Protein AF-A0A2A2I8V6-F1 (afdb_monomer_lite)

Radius of gyration: 23.48 Å; chains: 1; bounding box: 63×32×50 Å

Structure (mmCIF, N/CA/C/O backbone):
data_AF-A0A2A2I8V6-F1
#
_entry.id   AF-A0A2A2I8V6-F1
#
loop_
_atom_site.group_PDB
_atom_site.id
_atom_site.type_symbol
_atom_site.label_atom_id
_atom_site.label_alt_id
_atom_site.label_comp_id
_atom_site.label_asym_id
_atom_site.label_entity_id
_atom_site.label_seq_id
_atom_site.pdbx_PDB_ins_code
_atom_site.Cartn_x
_atom_site.Cartn_y
_atom_site.Cartn_z
_atom_site.occupancy
_atom_site.B_iso_or_equiv
_atom_site.auth_seq_id
_atom_site.auth_comp_id
_atom_site.auth_asym_id
_atom_site.auth_atom_id
_atom_site.pdbx_PDB_model_num
ATOM 1 N N . GLN A 1 1 ? 22.555 -16.557 20.277 1.00 59.44 1 GLN A N 1
ATOM 2 C CA . GLN A 1 1 ? 23.158 -16.731 18.935 1.00 59.44 1 GLN A CA 1
ATOM 3 C C . GLN A 1 1 ? 23.993 -15.517 18.522 1.00 59.44 1 GLN A C 1
ATOM 5 O O . GLN A 1 1 ? 25.182 -15.695 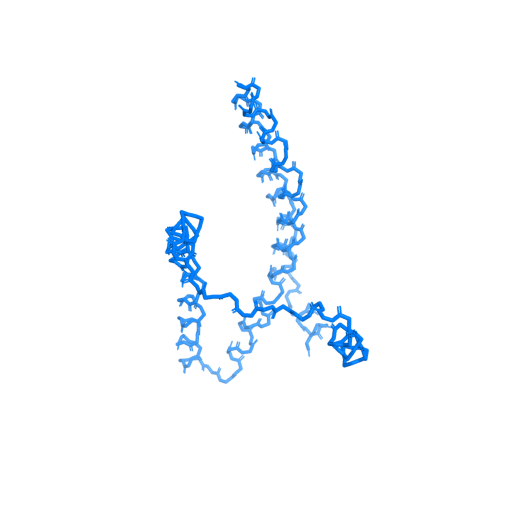18.312 1.00 59.44 1 GLN A O 1
ATOM 10 N N . PHE A 1 2 ? 23.454 -14.290 18.532 1.00 67.50 2 PHE A N 1
ATOM 11 C CA . PHE A 1 2 ? 24.229 -13.064 18.247 1.00 67.50 2 PHE A CA 1
ATOM 12 C C . PHE A 1 2 ? 25.479 -12.863 19.123 1.00 67.50 2 PHE A C 1
ATOM 14 O O . PHE A 1 2 ? 26.523 -12.482 18.611 1.00 67.50 2 PHE A O 1
ATOM 21 N N . ALA A 1 3 ? 25.411 -13.178 20.421 1.00 72.75 3 ALA A N 1
ATOM 22 C CA . ALA A 1 3 ? 26.554 -13.026 21.329 1.00 72.75 3 ALA A CA 1
ATOM 23 C C . ALA A 1 3 ? 27.730 -13.973 21.011 1.00 72.75 3 ALA A C 1
ATOM 25 O O . ALA A 1 3 ? 28.885 -13.589 21.161 1.00 72.75 3 ALA A O 1
ATOM 26 N N . LEU A 1 4 ? 27.446 -15.192 20.536 1.00 78.06 4 LEU A N 1
ATOM 27 C CA . LEU A 1 4 ? 28.482 -16.149 20.129 1.00 78.06 4 LEU A CA 1
ATOM 28 C C . LEU A 1 4 ? 29.152 -15.705 18.826 1.00 78.06 4 LEU A C 1
ATOM 30 O O . LEU A 1 4 ? 30.369 -15.773 18.714 1.00 78.06 4 LEU A O 1
ATOM 34 N N . LEU A 1 5 ? 28.361 -15.178 17.888 1.00 75.12 5 LEU A N 1
ATOM 35 C CA . LEU A 1 5 ? 28.845 -14.671 16.606 1.00 75.12 5 LEU A CA 1
ATOM 36 C C . LEU A 1 5 ? 29.680 -13.393 16.786 1.00 75.12 5 LEU A C 1
ATOM 38 O O . LEU A 1 5 ? 30.738 -13.262 16.185 1.00 75.12 5 LEU A O 1
ATOM 42 N N . ALA A 1 6 ? 29.266 -12.498 17.689 1.00 74.69 6 ALA A N 1
ATOM 43 C CA . ALA A 1 6 ? 30.037 -11.314 18.068 1.00 74.69 6 ALA A CA 1
ATOM 44 C C . ALA A 1 6 ? 31.350 -11.672 18.789 1.00 74.69 6 ALA A C 1
ATOM 46 O O . ALA A 1 6 ? 32.383 -11.058 18.527 1.00 74.69 6 ALA A O 1
ATOM 47 N N . GLY A 1 7 ? 31.326 -12.682 19.667 1.00 79.38 7 GLY A N 1
ATOM 48 C CA . GLY A 1 7 ? 32.522 -13.184 20.346 1.00 79.38 7 GLY A CA 1
ATOM 49 C C . GLY A 1 7 ? 33.526 -13.843 19.395 1.00 79.38 7 GLY A C 1
ATOM 50 O O . GLY A 1 7 ? 34.732 -13.678 19.571 1.00 79.38 7 GLY A O 1
ATOM 51 N N . ASP A 1 8 ? 33.045 -14.543 18.368 1.00 79.44 8 ASP A N 1
ATOM 52 C CA . ASP A 1 8 ? 33.891 -15.159 17.342 1.00 79.44 8 ASP A CA 1
ATOM 53 C C . ASP A 1 8 ? 34.508 -14.113 16.395 1.00 79.44 8 ASP A C 1
AT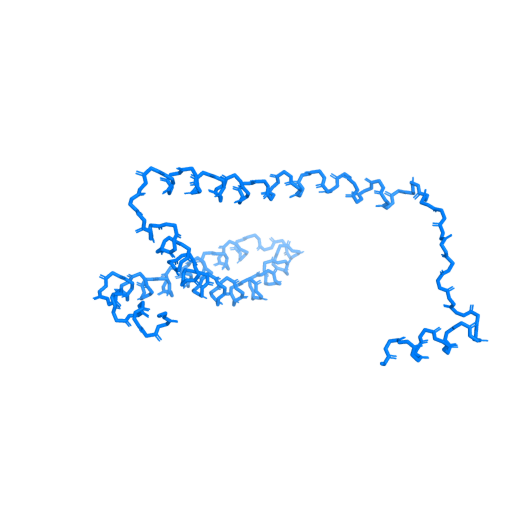OM 55 O O . ASP A 1 8 ? 35.716 -14.137 16.141 1.00 79.44 8 ASP A O 1
ATOM 59 N N . LEU A 1 9 ? 33.722 -13.108 15.987 1.00 74.38 9 LEU A N 1
ATOM 60 C CA . LEU A 1 9 ? 34.190 -11.965 15.189 1.00 74.38 9 LEU A CA 1
ATOM 61 C C . LEU A 1 9 ? 35.242 -11.124 15.930 1.00 74.38 9 LEU A C 1
ATOM 63 O O . LEU A 1 9 ? 36.190 -10.630 15.316 1.00 74.38 9 LEU A O 1
ATOM 67 N N . ALA A 1 10 ? 35.090 -10.977 17.251 1.00 74.81 10 ALA A N 1
ATOM 68 C CA . ALA A 1 10 ? 36.050 -10.294 18.116 1.00 74.81 10 ALA A CA 1
ATOM 69 C C . ALA A 1 10 ? 37.393 -11.020 18.187 1.00 74.81 10 ALA A C 1
ATOM 71 O O . ALA A 1 10 ? 38.440 -10.376 18.130 1.00 74.81 10 ALA A O 1
ATOM 72 N N . ARG A 1 11 ? 37.373 -12.355 18.261 1.00 75.81 11 ARG A N 1
ATOM 73 C CA . ARG A 1 11 ? 38.595 -13.171 18.278 1.00 75.81 11 ARG A CA 1
ATOM 74 C C . ARG A 1 11 ? 39.317 -13.190 16.932 1.00 75.81 11 ARG A C 1
ATOM 76 O O . ARG A 1 11 ? 40.540 -13.264 16.922 1.00 75.81 11 ARG A O 1
ATOM 83 N N . HIS A 1 12 ? 38.587 -13.062 15.825 1.00 77.06 12 HIS A N 1
ATOM 84 C CA . HIS A 1 12 ? 39.146 -13.056 14.467 1.00 77.06 12 HIS A CA 1
ATOM 85 C C . HIS A 1 12 ? 39.408 -11.646 13.906 1.00 77.06 12 HIS A C 1
ATOM 87 O O . HIS A 1 12 ? 39.695 -11.496 12.721 1.00 77.06 12 HIS A O 1
ATOM 93 N N . GLY A 1 13 ? 39.319 -10.598 14.737 1.00 68.38 13 GLY A N 1
ATOM 94 C CA . GLY A 1 13 ? 39.646 -9.222 14.338 1.00 68.38 13 GLY A CA 1
ATOM 95 C C . GLY A 1 13 ? 38.686 -8.597 13.316 1.00 68.38 13 GLY A C 1
ATOM 96 O O . GLY A 1 13 ? 38.988 -7.541 12.768 1.00 68.38 13 GLY A O 1
ATOM 97 N N . GLY A 1 14 ? 37.529 -9.219 13.075 1.00 67.25 14 GLY A N 1
ATOM 98 C CA . GLY A 1 14 ? 36.508 -8.775 12.122 1.00 67.25 14 GLY A CA 1
ATOM 99 C C . GLY A 1 14 ? 35.473 -7.818 12.715 1.00 67.25 14 GLY A C 1
ATOM 100 O O . GLY A 1 14 ? 34.445 -7.573 12.088 1.00 67.25 14 GLY A O 1
ATOM 101 N N . LEU A 1 15 ? 35.699 -7.300 13.930 1.00 68.81 15 LEU A N 1
ATOM 102 C CA . LEU A 1 15 ? 34.796 -6.317 14.524 1.00 68.81 15 LEU A CA 1
ATOM 103 C C . LEU A 1 15 ? 34.710 -5.084 13.615 1.00 68.81 15 LEU A C 1
ATOM 105 O O . LEU A 1 15 ? 35.754 -4.557 13.215 1.00 68.81 15 LEU A O 1
ATOM 109 N N . PRO A 1 16 ? 33.495 -4.600 13.305 1.00 65.81 16 PRO A N 1
ATOM 110 C CA . PRO A 1 16 ? 33.332 -3.391 12.521 1.00 65.81 16 PRO A CA 1
ATOM 111 C C . PRO A 1 16 ? 34.019 -2.243 13.260 1.00 65.81 16 PRO A C 1
ATOM 113 O O . PRO A 1 16 ? 33.599 -1.822 14.338 1.00 65.81 16 PRO A O 1
ATOM 116 N N . ARG A 1 17 ? 35.126 -1.758 12.694 1.00 64.62 17 ARG A N 1
ATOM 117 C CA . ARG A 1 17 ? 35.760 -0.527 13.156 1.00 64.62 17 ARG A CA 1
ATOM 118 C C . ARG A 1 17 ? 34.753 0.595 12.956 1.00 64.62 17 ARG A C 1
ATOM 120 O O . ARG A 1 17 ? 34.272 0.790 11.843 1.00 64.62 17 ARG A O 1
ATOM 127 N N . PHE A 1 18 ? 34.461 1.335 14.023 1.00 60.12 18 PHE A N 1
ATOM 128 C CA . PHE A 1 18 ? 33.721 2.586 13.924 1.00 60.12 18 PHE A CA 1
ATOM 129 C C . PHE A 1 18 ? 34.515 3.539 13.028 1.00 60.12 18 PHE A C 1
ATOM 131 O O . PHE A 1 18 ? 35.504 4.139 13.450 1.00 60.12 18 PHE A O 1
ATOM 138 N N . ALA A 1 19 ? 34.127 3.607 11.757 1.00 63.84 19 ALA A N 1
ATOM 139 C CA . ALA A 1 19 ? 34.656 4.583 10.829 1.00 63.84 19 ALA A CA 1
ATOM 140 C C . ALA A 1 19 ? 34.062 5.952 11.199 1.00 63.84 19 ALA A C 1
ATOM 142 O O . ALA A 1 19 ? 32.859 6.036 11.467 1.00 63.84 19 ALA A O 1
ATOM 143 N N . PRO A 1 20 ? 34.866 7.026 11.243 1.00 67.94 20 PRO A N 1
ATOM 144 C CA . PRO A 1 20 ? 34.319 8.364 11.411 1.00 67.94 20 PRO A CA 1
ATOM 145 C C . PRO A 1 20 ? 33.360 8.661 10.252 1.00 67.94 20 PRO A C 1
ATOM 147 O O . PRO A 1 20 ? 33.647 8.308 9.108 1.00 67.94 20 PRO A O 1
ATOM 150 N N . LEU A 1 21 ? 32.228 9.305 10.550 1.00 63.47 21 LEU A N 1
ATOM 151 C CA . LEU A 1 21 ? 31.266 9.765 9.546 1.00 63.47 21 LEU A CA 1
ATOM 152 C C . LEU A 1 21 ? 31.962 10.762 8.612 1.00 63.47 21 LEU A C 1
ATOM 154 O O . LEU A 1 21 ? 32.113 11.939 8.943 1.00 63.47 21 LEU A O 1
ATOM 158 N N . ARG A 1 22 ? 32.417 10.289 7.452 1.00 73.44 22 ARG A N 1
ATOM 159 C CA . ARG A 1 22 ? 32.915 11.148 6.380 1.00 73.44 22 ARG A CA 1
ATOM 160 C C . ARG A 1 22 ? 31.715 11.572 5.546 1.00 73.44 22 ARG A C 1
ATOM 162 O O . ARG A 1 22 ? 30.934 10.737 5.100 1.00 73.44 22 ARG A O 1
ATOM 169 N N . LEU A 1 23 ? 31.538 12.881 5.382 1.00 73.75 23 LEU A N 1
ATOM 170 C CA . LEU A 1 23 ? 30.521 13.459 4.501 1.00 73.75 23 LEU A CA 1
ATOM 171 C C . LEU A 1 23 ? 30.990 13.342 3.046 1.00 73.75 23 LEU A C 1
ATOM 173 O O . LEU A 1 23 ? 31.237 14.350 2.385 1.00 73.75 23 LEU A O 1
ATOM 177 N N . ASP A 1 24 ? 31.154 12.105 2.591 1.00 82.25 24 ASP A N 1
ATOM 178 C CA . ASP A 1 24 ? 31.483 11.789 1.207 1.00 82.25 24 ASP A CA 1
ATOM 179 C C . ASP A 1 24 ? 30.251 12.046 0.309 1.00 82.25 24 ASP A C 1
ATOM 181 O O . ASP A 1 24 ? 29.133 12.252 0.800 1.00 82.25 24 ASP A O 1
ATOM 185 N N . GLU A 1 25 ? 30.452 12.071 -1.012 1.00 84.06 25 GLU A N 1
ATOM 186 C CA . GLU A 1 25 ? 29.416 12.401 -2.011 1.00 84.06 25 GLU A CA 1
ATOM 187 C C . GLU A 1 25 ? 28.132 11.573 -1.805 1.00 84.06 25 GLU A C 1
ATOM 189 O O . GLU A 1 25 ? 27.029 12.122 -1.804 1.00 84.06 25 GLU A O 1
ATOM 194 N N . ASP A 1 26 ? 28.277 10.279 -1.502 1.00 82.81 26 ASP A N 1
ATOM 195 C CA . ASP A 1 26 ? 27.167 9.350 -1.260 1.00 82.81 26 ASP A CA 1
ATOM 196 C C . ASP A 1 26 ? 26.354 9.707 -0.009 1.00 82.81 26 ASP A C 1
ATOM 198 O O . ASP A 1 26 ? 25.122 9.671 -0.020 1.00 82.81 26 ASP A O 1
ATOM 202 N N . VAL A 1 27 ? 27.025 10.114 1.074 1.00 85.06 27 VAL A N 1
ATOM 203 C CA . VAL A 1 27 ? 26.359 10.531 2.319 1.00 85.06 27 VAL A CA 1
ATOM 204 C C . VAL A 1 27 ? 25.598 11.835 2.085 1.00 85.06 27 VAL A C 1
ATOM 206 O O . VAL A 1 27 ? 24.464 11.995 2.543 1.00 85.06 27 VAL A O 1
ATOM 209 N N . ARG A 1 28 ? 26.177 12.764 1.317 1.00 85.06 28 ARG A N 1
ATOM 210 C CA . ARG A 1 28 ? 25.508 14.015 0.943 1.00 85.06 28 ARG A CA 1
ATOM 211 C C . ARG A 1 28 ? 24.309 13.766 0.022 1.00 85.06 28 ARG A C 1
ATOM 213 O O . ARG A 1 28 ? 23.269 14.402 0.212 1.00 85.06 28 ARG A O 1
ATOM 220 N N . ALA A 1 29 ? 24.421 12.838 -0.927 1.00 85.69 29 ALA A N 1
ATOM 221 C CA . ALA A 1 29 ? 23.318 12.413 -1.786 1.00 85.69 29 ALA A CA 1
ATOM 222 C C . ALA A 1 29 ? 22.190 11.760 -0.972 1.00 85.69 29 ALA A C 1
ATOM 224 O O . ALA A 1 29 ? 21.022 12.107 -1.164 1.00 85.69 29 ALA A O 1
ATOM 225 N N . PHE A 1 30 ? 22.534 10.908 -0.000 1.00 88.12 30 PHE A N 1
ATOM 226 C CA . PHE A 1 30 ? 21.578 10.326 0.941 1.00 88.12 30 PHE A CA 1
ATOM 227 C C . PHE A 1 30 ? 20.815 11.407 1.710 1.00 88.12 30 PHE A C 1
ATOM 229 O O . PHE A 1 30 ? 19.588 11.414 1.675 1.00 88.12 30 PHE A O 1
ATOM 236 N N . PHE A 1 31 ? 21.499 12.366 2.345 1.00 88.56 31 PHE A N 1
ATOM 237 C CA . PHE A 1 31 ? 20.818 13.434 3.090 1.00 88.56 31 PHE A CA 1
ATOM 238 C C . PHE A 1 31 ? 19.964 14.337 2.187 1.00 88.56 31 PHE A C 1
ATOM 240 O O . PHE A 1 31 ? 18.886 14.775 2.598 1.00 88.56 31 PHE A O 1
ATOM 247 N N . ARG A 1 32 ? 20.395 14.575 0.941 1.00 89.94 32 ARG A N 1
ATOM 248 C CA . ARG A 1 32 ? 19.606 15.315 -0.055 1.00 89.94 32 ARG A CA 1
ATOM 249 C C . ARG A 1 32 ? 18.334 14.564 -0.460 1.00 89.94 32 ARG A C 1
ATOM 251 O O . ARG A 1 32 ? 17.324 15.217 -0.695 1.00 89.94 32 ARG A O 1
ATOM 258 N N . ALA A 1 33 ? 18.363 13.233 -0.519 1.00 87.44 33 ALA A N 1
ATOM 259 C CA . ALA A 1 33 ? 17.178 12.407 -0.760 1.00 87.44 33 ALA A CA 1
ATOM 260 C C . ALA A 1 33 ? 16.315 12.224 0.504 1.00 87.44 33 ALA A C 1
ATOM 262 O O . ALA A 1 33 ? 15.090 12.147 0.417 1.00 87.44 33 ALA A O 1
ATOM 263 N N . LEU A 1 34 ? 16.935 12.212 1.687 1.00 89.19 34 LEU A N 1
ATOM 264 C CA . LEU A 1 34 ? 16.257 12.027 2.967 1.00 89.19 34 LEU A CA 1
ATOM 265 C C . LEU A 1 34 ? 15.306 13.182 3.281 1.00 89.19 34 LEU A C 1
ATOM 267 O O . LEU A 1 34 ? 14.210 12.936 3.772 1.00 89.19 34 LEU A O 1
ATOM 271 N N . GLY A 1 35 ? 15.691 14.425 2.979 1.00 87.69 35 GLY A N 1
ATOM 272 C CA . GLY A 1 35 ? 14.830 15.600 3.152 1.00 87.69 35 GLY A CA 1
ATOM 273 C C . GLY A 1 35 ? 13.446 15.445 2.497 1.00 87.69 35 GLY A C 1
ATOM 274 O O . GLY A 1 35 ? 12.446 15.420 3.219 1.00 87.69 35 GLY A O 1
ATOM 275 N N . PRO A 1 36 ? 13.355 15.290 1.160 1.00 87.44 36 PRO A N 1
ATOM 276 C CA . PRO A 1 36 ? 12.082 15.100 0.470 1.00 87.44 36 PRO A CA 1
ATOM 277 C C . PRO A 1 36 ? 11.380 13.794 0.861 1.00 87.44 36 PRO A C 1
ATOM 279 O O . PRO A 1 36 ? 10.156 13.790 0.970 1.00 87.44 36 PRO A O 1
ATOM 282 N N . ALA A 1 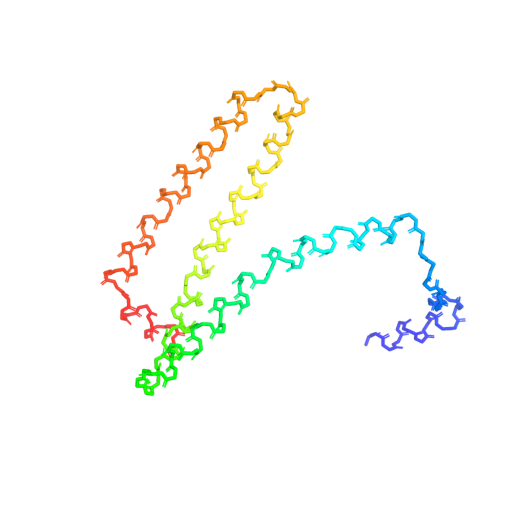37 ? 12.115 12.712 1.139 1.00 85.56 37 ALA A N 1
ATOM 283 C CA . ALA A 1 37 ? 11.511 11.464 1.613 1.00 85.56 37 ALA A CA 1
ATOM 284 C C . ALA A 1 37 ? 10.824 11.629 2.983 1.00 85.56 37 ALA A C 1
ATOM 286 O O . ALA A 1 37 ? 9.701 11.167 3.182 1.00 85.56 37 ALA A O 1
ATOM 287 N N . THR A 1 38 ? 11.468 12.337 3.914 1.00 87.31 38 THR A N 1
ATOM 288 C CA . THR A 1 38 ? 10.930 12.603 5.257 1.00 87.31 38 THR A CA 1
ATOM 289 C C . THR A 1 38 ? 9.714 13.518 5.178 1.00 87.31 38 THR A C 1
ATOM 291 O O . THR A 1 38 ? 8.695 13.226 5.800 1.00 87.31 38 THR A O 1
ATOM 294 N N . LEU A 1 39 ? 9.778 14.577 4.361 1.00 87.19 39 LEU A N 1
ATOM 295 C CA . LEU A 1 39 ? 8.629 15.450 4.109 1.00 87.19 39 LEU A CA 1
ATOM 296 C C . LEU A 1 39 ? 7.455 14.673 3.497 1.00 87.19 39 LEU A C 1
ATOM 298 O O . LEU A 1 39 ? 6.313 14.866 3.904 1.00 87.19 39 LEU A O 1
ATOM 302 N N . GLY A 1 40 ? 7.734 13.752 2.570 1.00 84.06 40 GLY A N 1
ATOM 303 C CA . GLY A 1 40 ? 6.722 12.870 1.990 1.00 84.06 40 GLY A CA 1
ATOM 304 C C . GLY A 1 40 ? 6.040 11.984 3.037 1.00 84.06 40 GLY A C 1
ATOM 305 O O . GLY A 1 40 ? 4.825 11.800 2.993 1.00 84.06 40 GLY A O 1
ATOM 306 N N . SER A 1 41 ? 6.792 11.495 4.027 1.00 81.94 41 SER A N 1
ATOM 307 C CA . SER A 1 41 ? 6.242 10.691 5.125 1.00 81.94 41 SER A CA 1
ATOM 308 C C . SER A 1 41 ? 5.542 11.511 6.218 1.00 81.94 41 SER A C 1
ATOM 310 O O . SER A 1 41 ? 4.866 10.917 7.058 1.00 81.94 41 SER A O 1
ATOM 312 N N . MET A 1 42 ? 5.666 12.842 6.251 1.00 87.00 42 MET A N 1
ATOM 313 C CA . MET A 1 42 ? 4.982 13.652 7.271 1.00 87.00 42 MET A CA 1
ATOM 314 C C . MET A 1 42 ? 3.458 13.599 7.127 1.00 87.00 42 MET A C 1
ATOM 316 O O . MET A 1 42 ? 2.760 13.689 8.132 1.00 87.00 42 MET A O 1
ATOM 320 N N . GLY A 1 43 ? 2.928 13.407 5.914 1.00 84.88 43 GLY A N 1
ATOM 321 C CA . GLY A 1 43 ? 1.480 13.379 5.681 1.00 84.88 43 GLY A CA 1
ATOM 322 C C . GLY A 1 43 ? 0.752 12.312 6.506 1.00 84.88 43 GLY A C 1
ATOM 323 O O . GLY A 1 43 ? -0.288 12.593 7.095 1.00 84.88 43 GLY A O 1
ATOM 324 N N . THR A 1 44 ? 1.330 11.114 6.628 1.00 81.56 44 THR A N 1
ATOM 325 C CA . THR A 1 44 ? 0.746 10.031 7.436 1.00 81.56 44 THR A CA 1
ATOM 326 C C . THR A 1 44 ? 0.804 10.335 8.932 1.00 81.56 44 THR A C 1
ATOM 328 O O . THR A 1 44 ? -0.140 10.037 9.658 1.00 81.56 44 THR A O 1
ATOM 331 N N . GLN A 1 45 ? 1.873 10.983 9.401 1.00 83.88 45 GLN A N 1
ATOM 332 C CA . GLN A 1 45 ? 2.003 11.401 10.802 1.00 83.88 45 GLN A CA 1
ATOM 333 C C . GLN A 1 45 ? 0.998 12.500 11.155 1.00 83.88 45 GLN A C 1
ATOM 335 O O . GLN A 1 45 ? 0.388 12.457 12.222 1.00 83.88 45 GLN A O 1
ATOM 340 N N . VAL A 1 46 ? 0.785 13.454 10.245 1.00 86.62 46 VAL A N 1
ATOM 341 C CA . VAL A 1 46 ? -0.225 14.507 10.409 1.00 86.62 46 VAL A CA 1
ATOM 342 C C . VAL A 1 46 ? -1.633 13.912 10.438 1.00 86.62 46 VAL A C 1
ATOM 344 O O . VAL A 1 46 ? -2.428 14.321 11.281 1.00 86.62 46 VAL A O 1
ATOM 347 N N . ALA A 1 47 ? -1.933 12.930 9.581 1.00 82.94 47 ALA A N 1
ATOM 348 C CA . ALA A 1 47 ? -3.228 12.248 9.578 1.00 82.94 47 ALA A CA 1
ATOM 349 C C . ALA A 1 47 ? -3.519 11.574 10.930 1.00 82.94 47 ALA A C 1
ATOM 351 O O . ALA A 1 47 ? -4.534 11.873 11.548 1.00 82.94 47 ALA A O 1
ATOM 352 N N . LEU A 1 48 ? -2.577 10.785 11.458 1.00 81.25 48 LEU A N 1
ATOM 353 C CA . LEU A 1 48 ? -2.732 10.132 12.767 1.00 81.25 48 LEU A CA 1
ATOM 354 C C . LEU A 1 48 ? -2.907 11.132 13.916 1.00 81.25 48 LEU A C 1
ATOM 356 O O . LEU A 1 48 ? -3.666 10.896 14.862 1.00 81.25 48 LEU A O 1
ATOM 360 N N . PHE A 1 49 ? -2.196 12.257 13.851 1.00 86.12 49 PHE A N 1
ATOM 361 C CA . PHE A 1 49 ? -2.342 13.326 14.829 1.00 86.12 49 PHE A CA 1
ATOM 362 C C . PHE A 1 49 ? -3.739 13.960 14.763 1.00 86.12 49 PHE A C 1
ATOM 364 O O . PHE A 1 49 ? -4.379 14.147 15.800 1.00 86.12 49 PHE A O 1
ATOM 371 N N . ALA A 1 50 ? -4.240 14.230 13.556 1.00 84.62 50 ALA A N 1
ATOM 372 C CA . ALA A 1 50 ? -5.589 14.742 13.343 1.00 84.62 50 ALA A CA 1
ATOM 373 C C . ALA A 1 50 ? -6.660 13.745 13.816 1.00 84.62 50 ALA A C 1
ATOM 375 O O . ALA A 1 50 ? -7.570 14.143 14.543 1.00 84.62 50 ALA A O 1
ATOM 376 N N . ASP A 1 51 ? -6.512 12.459 13.494 1.00 82.31 51 ASP A N 1
ATOM 377 C CA . ASP A 1 51 ? -7.412 11.388 13.937 1.00 82.31 51 ASP A CA 1
ATOM 378 C C . ASP A 1 51 ? -7.485 11.314 15.463 1.00 82.31 51 ASP A C 1
ATOM 380 O O . ASP A 1 51 ? -8.566 11.202 16.041 1.00 82.31 51 ASP A O 1
ATOM 384 N N . THR A 1 52 ? -6.337 11.454 16.133 1.00 80.94 52 THR A N 1
ATOM 385 C CA . THR A 1 52 ? -6.266 11.484 17.598 1.00 80.94 52 THR A CA 1
ATOM 386 C C . THR A 1 52 ? -7.019 12.687 18.159 1.00 80.94 52 THR A C 1
ATOM 388 O O . THR A 1 52 ? -7.805 12.526 19.091 1.00 80.94 52 THR A O 1
ATOM 391 N N . ILE A 1 53 ? -6.831 13.880 17.582 1.00 84.12 53 ILE A N 1
ATOM 392 C CA . ILE A 1 53 ? -7.548 15.093 18.001 1.00 84.12 53 ILE A CA 1
ATOM 393 C C . ILE A 1 53 ? -9.056 14.899 17.841 1.00 84.12 53 ILE A C 1
ATOM 395 O O . ILE A 1 53 ? -9.798 15.101 18.802 1.00 84.12 53 ILE A O 1
ATOM 399 N N . ILE A 1 54 ? -9.507 14.462 16.662 1.00 80.69 54 ILE A N 1
ATOM 400 C CA . ILE A 1 54 ? -10.927 14.216 16.376 1.00 80.69 54 ILE A CA 1
ATOM 401 C C . ILE A 1 54 ? -11.496 13.206 17.376 1.00 80.69 54 ILE A C 1
ATOM 403 O O . ILE A 1 54 ? -12.556 13.441 17.953 1.00 80.69 54 ILE A O 1
ATOM 407 N N . ALA A 1 55 ? -10.767 12.125 17.655 1.00 79.81 55 ALA A N 1
ATOM 408 C CA . ALA A 1 55 ? -11.206 11.093 18.581 1.00 79.81 55 ALA A CA 1
ATOM 409 C C . ALA A 1 55 ? -11.353 11.583 20.030 1.00 79.81 55 ALA A C 1
ATOM 411 O O . ALA A 1 55 ? -12.199 11.051 20.745 1.00 79.81 55 ALA A O 1
ATOM 412 N N . THR A 1 56 ? -10.599 12.603 20.468 1.00 79.50 56 THR A N 1
ATOM 413 C CA . THR A 1 56 ? -10.787 13.183 21.814 1.00 79.50 56 THR A CA 1
ATOM 414 C C . THR A 1 56 ? -12.124 13.913 21.977 1.00 79.50 56 THR A C 1
ATOM 416 O O . THR A 1 56 ? -12.605 14.051 23.099 1.00 79.50 56 THR A O 1
ATOM 419 N N . PHE A 1 57 ? -12.749 14.342 20.875 1.00 81.06 57 PHE A N 1
ATOM 420 C CA . PHE A 1 57 ? -14.083 14.950 20.875 1.00 81.06 57 PHE A CA 1
ATOM 421 C C . PHE A 1 57 ? -15.224 13.924 20.797 1.00 81.06 57 PHE A C 1
ATOM 423 O O . PHE A 1 57 ? -16.388 14.302 20.939 1.00 81.06 57 PHE A O 1
ATOM 430 N N . LEU A 1 58 ? -14.922 12.645 20.552 1.00 80.00 58 LEU A N 1
ATOM 431 C CA . LEU A 1 58 ? -15.919 11.584 20.422 1.00 80.00 58 LEU A CA 1
ATOM 432 C C . LEU A 1 58 ? -16.076 10.770 21.724 1.00 80.00 58 LEU A C 1
ATOM 434 O O . LEU A 1 58 ? -15.194 10.778 22.584 1.00 80.00 58 LEU A O 1
ATOM 438 N N . PRO A 1 59 ? -17.195 10.033 21.883 1.00 80.12 59 PRO A N 1
ATOM 439 C CA . PRO A 1 59 ? -17.413 9.150 23.026 1.00 80.12 59 PRO A CA 1
ATOM 440 C C . PRO A 1 59 ? -16.311 8.093 23.187 1.00 80.12 59 PRO A C 1
ATOM 442 O O . PRO A 1 59 ? -15.664 7.679 22.220 1.00 80.12 59 PRO A O 1
ATOM 445 N N . ALA A 1 60 ? -16.144 7.604 24.419 1.00 75.50 60 ALA A N 1
ATOM 446 C CA . ALA A 1 60 ? -15.195 6.539 24.732 1.00 75.50 60 ALA A CA 1
ATOM 447 C C . ALA A 1 60 ? -15.372 5.334 23.786 1.00 75.50 60 ALA A C 1
ATOM 449 O O . ALA A 1 60 ? -16.483 4.851 23.580 1.00 75.50 60 ALA A O 1
ATOM 450 N N . GLY A 1 61 ? -14.263 4.861 23.207 1.00 77.25 61 GLY A N 1
ATOM 451 C CA . GLY A 1 61 ? -14.238 3.763 22.232 1.00 77.25 61 GLY A CA 1
ATOM 452 C C . GLY A 1 61 ? -14.123 4.197 20.766 1.00 77.25 61 GLY A C 1
ATOM 453 O O . GLY A 1 61 ? -13.754 3.372 19.933 1.00 77.25 61 GLY A O 1
ATOM 454 N N . ALA A 1 62 ? -14.337 5.476 20.436 1.00 79.75 62 ALA A N 1
ATOM 455 C CA . ALA A 1 62 ? -14.225 5.964 19.058 1.00 79.75 62 ALA A CA 1
ATOM 456 C C . ALA A 1 62 ? -12.809 5.834 18.472 1.00 79.75 62 ALA A C 1
ATOM 458 O O . ALA A 1 62 ? -12.660 5.425 17.323 1.00 79.75 62 ALA A O 1
ATOM 459 N N . LEU A 1 63 ? -11.769 6.108 19.272 1.00 78.00 63 LEU A N 1
ATOM 460 C CA . LEU A 1 63 ? -10.378 5.924 18.841 1.00 78.00 63 LEU A CA 1
ATOM 461 C C . LEU A 1 63 ? -10.086 4.457 18.500 1.00 78.00 63 LEU A C 1
ATOM 463 O O . LEU A 1 63 ? -9.474 4.168 17.478 1.00 78.00 63 LEU A O 1
ATOM 467 N N . SER A 1 64 ? -10.552 3.526 19.338 1.00 82.06 64 SER A N 1
ATOM 468 C CA . SER A 1 64 ? -10.385 2.088 19.114 1.00 82.06 64 SER A CA 1
ATOM 469 C C . SER A 1 64 ? -11.152 1.623 17.878 1.00 82.06 64 SER A C 1
ATOM 471 O O . SER A 1 64 ? -10.597 0.886 17.071 1.00 82.06 64 SER A O 1
ATOM 473 N N . ALA A 1 65 ? -12.387 2.096 17.680 1.00 82.94 65 ALA A N 1
ATOM 474 C CA . ALA A 1 65 ? -13.178 1.786 16.491 1.00 82.94 65 ALA A CA 1
ATOM 475 C C . ALA A 1 65 ? -12.502 2.286 15.202 1.00 82.94 65 ALA A C 1
ATOM 477 O O . ALA A 1 65 ? -12.392 1.527 14.240 1.00 82.94 65 ALA A O 1
ATOM 478 N N . LEU A 1 66 ? -11.994 3.523 15.202 1.00 82.44 66 LEU A N 1
ATOM 479 C CA . LEU A 1 66 ? -11.263 4.089 14.067 1.00 82.44 66 LEU A CA 1
ATOM 480 C C . LEU A 1 66 ? -9.964 3.319 13.796 1.00 82.44 66 LEU A C 1
ATOM 482 O O . LEU A 1 66 ? -9.672 2.979 12.653 1.00 82.44 66 LEU A O 1
ATOM 486 N N . TYR A 1 67 ? -9.226 2.972 14.850 1.00 83.81 67 TYR A N 1
ATOM 487 C CA . TYR A 1 67 ? -8.010 2.170 14.747 1.00 83.81 67 TYR A CA 1
ATOM 488 C C . TYR A 1 67 ? -8.276 0.772 14.166 1.00 83.81 67 TYR A C 1
ATOM 490 O O . TYR A 1 67 ? -7.542 0.316 13.290 1.00 83.81 67 TYR A O 1
ATOM 498 N N . TYR A 1 68 ? -9.327 0.083 14.614 1.00 87.12 68 TYR A N 1
ATOM 499 C CA . TYR A 1 68 ? -9.701 -1.230 14.081 1.00 87.12 68 TYR A CA 1
ATOM 500 C C . TYR A 1 68 ? -10.168 -1.154 12.623 1.00 87.12 68 TYR A C 1
ATOM 502 O O . TYR A 1 68 ? -9.792 -2.009 11.819 1.00 87.12 68 TYR A O 1
ATOM 510 N N . ALA A 1 69 ? -10.914 -0.107 12.261 1.00 87.19 69 ALA A N 1
ATOM 511 C CA . ALA A 1 69 ? -11.301 0.149 10.877 1.00 87.19 69 ALA A CA 1
ATOM 512 C C . ALA A 1 69 ? -10.077 0.404 9.977 1.00 87.19 69 ALA A C 1
ATOM 514 O O . ALA A 1 69 ? -9.990 -0.163 8.888 1.00 87.19 69 ALA A O 1
ATOM 515 N N . ASP A 1 70 ? -9.098 1.188 10.442 1.00 86.62 70 ASP A N 1
ATOM 516 C CA . ASP A 1 70 ? -7.849 1.421 9.708 1.00 86.62 70 ASP A CA 1
ATOM 517 C C . ASP A 1 70 ? -7.073 0.115 9.475 1.00 86.62 70 ASP A C 1
ATOM 519 O O . ASP A 1 70 ? -6.655 -0.180 8.354 1.00 86.62 70 ASP A O 1
ATOM 523 N N . ARG A 1 71 ? -6.962 -0.741 10.498 1.00 87.62 71 ARG A N 1
ATOM 524 C CA . ARG A 1 71 ? -6.324 -2.062 10.362 1.00 87.62 71 ARG A CA 1
ATOM 525 C C . ARG A 1 71 ? -7.016 -2.944 9.333 1.00 87.62 71 ARG A C 1
ATOM 527 O O . ARG A 1 71 ? -6.337 -3.625 8.565 1.00 87.62 71 ARG A O 1
ATOM 534 N N . LEU A 1 72 ? -8.343 -2.916 9.298 1.00 89.50 72 LEU A N 1
ATOM 535 C CA . LEU A 1 72 ? -9.113 -3.670 8.319 1.00 89.50 72 LEU A CA 1
ATOM 536 C C . LEU A 1 72 ? -8.890 -3.132 6.896 1.00 89.50 72 LEU A C 1
ATOM 538 O O . LEU A 1 72 ? -8.719 -3.923 5.970 1.00 89.50 72 LEU A O 1
ATOM 542 N N . ASN A 1 73 ? -8.796 -1.808 6.730 1.00 90.12 73 ASN A N 1
ATOM 543 C CA . ASN A 1 73 ? -8.482 -1.159 5.451 1.00 90.12 73 ASN A CA 1
ATOM 544 C C . AS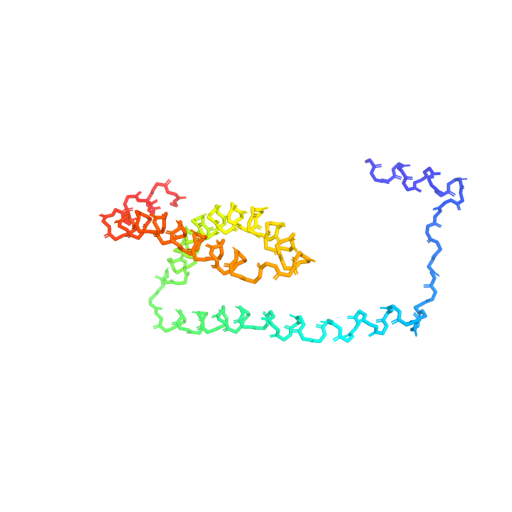N A 1 73 ? -7.058 -1.456 4.954 1.00 90.12 73 ASN A C 1
ATOM 546 O O . ASN A 1 73 ? -6.830 -1.523 3.744 1.00 90.12 73 ASN A O 1
ATOM 550 N N . GLN A 1 74 ? -6.099 -1.691 5.852 1.00 90.31 74 GLN A N 1
ATOM 551 C CA . GLN A 1 74 ? -4.736 -2.067 5.463 1.00 90.31 74 GLN A CA 1
ATOM 552 C C . GLN A 1 74 ? -4.672 -3.425 4.744 1.00 90.31 74 GLN A C 1
ATOM 554 O O . GLN A 1 74 ? -3.755 -3.636 3.951 1.00 90.31 74 GLN A O 1
ATOM 559 N N . LEU A 1 75 ? -5.635 -4.330 4.959 1.00 90.12 75 LEU A N 1
ATOM 560 C CA . LEU A 1 75 ? -5.667 -5.643 4.301 1.00 90.12 75 LEU A CA 1
ATOM 561 C C . LEU A 1 75 ? -5.805 -5.542 2.767 1.00 90.12 75 LEU A C 1
ATOM 563 O O . LEU A 1 75 ? -4.905 -6.018 2.068 1.00 90.12 75 LEU A O 1
ATOM 567 N N . PRO A 1 76 ? -6.865 -4.923 2.202 1.00 90.06 76 PRO A N 1
ATOM 568 C CA . PRO A 1 76 ? -6.990 -4.774 0.756 1.00 90.06 76 PRO A CA 1
ATOM 569 C C . PRO A 1 76 ? -5.887 -3.891 0.170 1.00 90.06 76 PRO A C 1
ATOM 571 O O . PRO A 1 76 ? -5.347 -4.233 -0.881 1.00 90.06 76 PRO A O 1
ATOM 574 N N . ILE A 1 77 ? -5.498 -2.808 0.859 1.00 90.50 77 ILE A N 1
ATOM 575 C CA . ILE A 1 77 ? -4.402 -1.929 0.415 1.00 90.50 77 ILE A CA 1
ATOM 576 C C . ILE A 1 77 ? -3.099 -2.723 0.294 1.00 90.50 77 ILE A C 1
ATOM 578 O O . ILE A 1 77 ? -2.410 -2.625 -0.720 1.00 90.50 77 ILE A O 1
ATOM 582 N N . GLY A 1 78 ? -2.778 -3.534 1.302 1.00 90.56 78 GLY A N 1
ATOM 583 C CA . GLY A 1 78 ? -1.582 -4.364 1.315 1.00 90.56 78 GLY A CA 1
ATOM 584 C C . GLY A 1 78 ? -1.595 -5.388 0.187 1.00 90.56 78 GLY A C 1
ATOM 585 O O . GLY A 1 78 ? -0.664 -5.434 -0.609 1.00 90.56 78 GLY A O 1
ATOM 586 N N . VAL A 1 79 ? -2.661 -6.181 0.067 1.00 91.38 79 VAL A N 1
ATOM 587 C CA . VAL A 1 79 ? -2.722 -7.260 -0.931 1.00 91.38 79 VAL A CA 1
ATOM 588 C C . VAL A 1 79 ? -2.735 -6.710 -2.359 1.00 91.38 79 VAL A C 1
ATOM 590 O O . VAL A 1 79 ? -1.911 -7.118 -3.178 1.00 91.38 79 VAL A O 1
ATOM 593 N N . ILE A 1 80 ? -3.635 -5.769 -2.662 1.00 93.19 80 ILE A N 1
ATOM 594 C CA . ILE A 1 80 ? -3.776 -5.206 -4.012 1.00 93.19 80 ILE A CA 1
ATOM 595 C C . ILE A 1 80 ? -2.543 -4.369 -4.357 1.00 93.19 80 ILE A C 1
ATOM 597 O O . ILE A 1 80 ? -1.973 -4.527 -5.436 1.00 93.19 80 ILE A O 1
ATOM 601 N N . GLY A 1 81 ? -2.093 -3.515 -3.434 1.00 91.19 81 GLY A N 1
ATOM 602 C CA . GLY A 1 81 ? -0.943 -2.640 -3.642 1.00 91.19 81 GLY A CA 1
ATOM 603 C C . GLY A 1 81 ? 0.350 -3.413 -3.884 1.00 91.19 81 GLY A C 1
ATOM 604 O O . GLY A 1 81 ? 1.082 -3.092 -4.821 1.00 91.19 81 GLY A O 1
ATOM 605 N N . ILE A 1 82 ? 0.616 -4.469 -3.107 1.00 92.56 82 ILE A N 1
ATOM 606 C CA . ILE A 1 82 ? 1.802 -5.317 -3.305 1.00 92.56 82 ILE A CA 1
ATOM 607 C C . ILE A 1 82 ? 1.695 -6.085 -4.627 1.00 92.56 82 ILE A C 1
ATOM 609 O O . ILE A 1 82 ? 2.653 -6.100 -5.403 1.00 92.56 82 ILE A O 1
ATOM 613 N N . ALA A 1 83 ? 0.542 -6.689 -4.928 1.00 91.31 83 ALA A N 1
ATOM 614 C CA . ALA A 1 83 ? 0.356 -7.448 -6.166 1.00 91.31 83 ALA A CA 1
ATOM 615 C C . ALA A 1 83 ? 0.540 -6.567 -7.413 1.00 91.31 83 ALA A C 1
ATOM 617 O O . ALA A 1 83 ? 1.281 -6.924 -8.327 1.00 91.31 83 ALA A O 1
ATOM 618 N N . ILE A 1 84 ? -0.080 -5.386 -7.433 1.00 93.38 84 ILE A N 1
ATOM 619 C CA . ILE A 1 84 ? 0.048 -4.450 -8.551 1.00 93.38 84 ILE A CA 1
ATOM 620 C C . ILE A 1 84 ? 1.458 -3.867 -8.609 1.00 93.38 84 ILE A C 1
ATOM 622 O O . ILE A 1 84 ? 2.055 -3.854 -9.680 1.00 93.38 84 ILE A O 1
ATOM 626 N N . GLY A 1 85 ? 2.025 -3.426 -7.485 1.00 92.00 85 GLY A N 1
ATOM 627 C CA . GLY A 1 85 ? 3.355 -2.816 -7.449 1.00 92.00 85 GLY A CA 1
ATOM 628 C C . GLY A 1 85 ? 4.465 -3.762 -7.911 1.00 92.00 85 GLY A C 1
ATOM 629 O O . GLY A 1 85 ? 5.338 -3.355 -8.675 1.00 92.00 85 GLY A O 1
ATOM 630 N N . THR A 1 86 ? 4.409 -5.035 -7.514 1.00 93.31 86 THR A N 1
ATOM 631 C CA . THR A 1 86 ? 5.416 -6.040 -7.904 1.00 93.31 86 THR A CA 1
ATOM 632 C C . THR A 1 86 ? 5.408 -6.355 -9.399 1.00 93.31 86 THR A C 1
ATOM 634 O O . THR A 1 86 ? 6.462 -6.658 -9.954 1.00 93.31 86 THR A O 1
ATOM 637 N N . VAL A 1 87 ? 4.256 -6.248 -10.067 1.00 91.25 87 VAL A N 1
ATOM 638 C CA . VAL A 1 87 ? 4.122 -6.522 -11.508 1.00 91.25 87 VAL A CA 1
ATOM 639 C C . VAL A 1 87 ? 4.290 -5.254 -12.349 1.00 91.25 87 VAL A C 1
ATOM 641 O O . VAL A 1 87 ? 4.996 -5.263 -13.358 1.00 91.25 87 VAL A O 1
ATOM 644 N N . LEU A 1 88 ? 3.674 -4.148 -11.928 1.00 93.75 88 LEU A N 1
ATOM 645 C CA . LEU A 1 88 ? 3.624 -2.905 -12.694 1.00 93.75 88 LEU A CA 1
ATOM 646 C C . LEU A 1 88 ? 4.984 -2.210 -12.751 1.00 93.75 88 LEU A C 1
ATOM 648 O O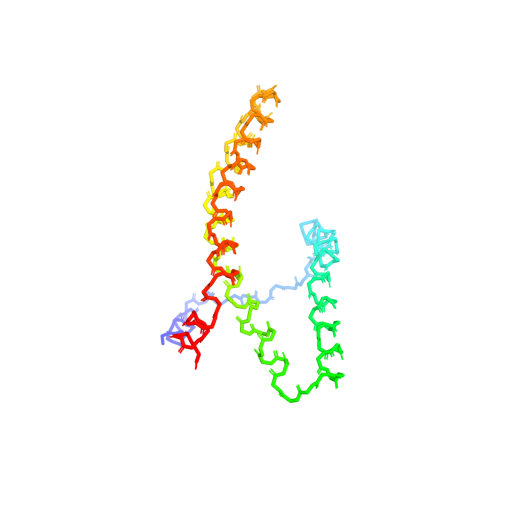 . LEU A 1 88 ? 5.355 -1.703 -13.808 1.00 93.75 88 LEU A O 1
ATOM 652 N N . LEU A 1 89 ? 5.730 -2.175 -11.641 1.00 92.75 89 LEU A N 1
ATOM 653 C CA . LEU A 1 89 ? 6.977 -1.409 -11.568 1.00 92.75 89 LEU A CA 1
ATOM 654 C C . LEU A 1 89 ? 8.051 -1.961 -12.527 1.00 92.75 89 LEU A C 1
ATOM 656 O O . LEU A 1 89 ? 8.597 -1.174 -13.308 1.00 92.75 89 LEU A O 1
ATOM 660 N N . PRO A 1 90 ? 8.317 -3.286 -12.568 1.00 93.25 90 PRO A N 1
ATOM 661 C CA . PRO A 1 90 ? 9.245 -3.860 -13.542 1.00 93.25 90 PRO A CA 1
ATOM 662 C C . PRO A 1 90 ? 8.738 -3.742 -14.984 1.00 93.25 90 PRO A C 1
ATOM 664 O O . PRO A 1 90 ? 9.525 -3.452 -15.887 1.00 93.25 90 PRO A O 1
ATOM 667 N N . GLU A 1 91 ? 7.432 -3.935 -15.220 1.00 93.62 91 GLU A N 1
ATOM 668 C CA . GLU A 1 91 ? 6.853 -3.814 -16.562 1.00 93.62 91 GLU A CA 1
ATOM 669 C C . GLU A 1 91 ? 6.999 -2.389 -17.109 1.00 93.62 91 GLU A C 1
ATOM 671 O O . GLU A 1 91 ? 7.482 -2.205 -18.230 1.00 93.62 91 GLU A O 1
ATOM 676 N N . MET A 1 92 ? 6.623 -1.383 -16.316 1.00 94.19 92 MET A N 1
ATOM 677 C CA . MET A 1 92 ? 6.750 0.021 -16.693 1.00 94.19 92 MET A CA 1
ATOM 678 C C . MET A 1 92 ? 8.207 0.419 -16.899 1.00 94.19 92 MET A C 1
ATOM 680 O O . MET A 1 92 ? 8.506 1.071 -17.896 1.00 94.19 92 MET A O 1
ATOM 684 N N . SER A 1 93 ? 9.114 0.008 -16.004 1.00 94.12 93 SER A N 1
ATOM 685 C CA . SER A 1 93 ? 10.543 0.298 -16.151 1.00 94.12 93 SER A CA 1
ATOM 686 C C . SER A 1 93 ? 11.075 -0.236 -17.482 1.00 94.12 93 SER A C 1
ATOM 688 O O . SER A 1 93 ? 11.688 0.518 -18.234 1.00 94.12 93 SER A O 1
ATOM 690 N N . ARG A 1 94 ? 10.747 -1.485 -17.839 1.00 94.38 94 ARG A N 1
ATOM 691 C CA . ARG A 1 94 ? 11.171 -2.090 -19.109 1.00 94.38 94 ARG A CA 1
ATOM 692 C C . ARG A 1 94 ? 10.624 -1.348 -20.331 1.00 94.38 94 ARG A C 1
ATOM 694 O O . ARG A 1 94 ? 11.355 -1.164 -21.300 1.00 94.38 94 ARG A O 1
ATOM 701 N N . ARG A 1 95 ? 9.349 -0.942 -20.306 1.00 93.38 95 ARG A N 1
ATOM 702 C CA . ARG A 1 95 ? 8.708 -0.235 -21.430 1.00 93.38 95 ARG A CA 1
ATOM 703 C C . ARG A 1 95 ? 9.234 1.186 -21.601 1.00 93.38 95 ARG A C 1
ATOM 705 O O . ARG A 1 95 ? 9.508 1.588 -22.724 1.00 93.38 95 ARG A O 1
ATOM 712 N N . LEU A 1 96 ? 9.439 1.909 -20.500 1.00 94.69 96 LEU A N 1
ATOM 713 C CA . LEU A 1 96 ? 10.011 3.256 -20.529 1.00 94.69 96 LEU A CA 1
ATOM 714 C C . LEU A 1 96 ? 11.459 3.249 -21.032 1.00 94.69 96 LEU A C 1
ATOM 716 O O . LEU A 1 96 ? 11.825 4.111 -21.818 1.00 94.69 96 LEU A O 1
ATOM 720 N N . THR A 1 97 ? 12.272 2.259 -20.648 1.00 95.56 97 THR A N 1
ATOM 721 C CA . THR A 1 97 ? 13.636 2.113 -21.191 1.00 95.56 97 THR A CA 1
ATOM 722 C C . THR A 1 97 ? 13.644 1.760 -22.683 1.00 95.56 97 THR A C 1
ATOM 724 O O . THR A 1 97 ? 14.610 2.066 -23.374 1.00 95.56 97 THR A O 1
ATOM 727 N N . ALA A 1 98 ? 12.575 1.143 -23.192 1.00 95.31 98 ALA A N 1
ATOM 728 C CA . ALA A 1 98 ? 12.400 0.836 -24.610 1.00 95.31 98 ALA A CA 1
ATOM 729 C C . ALA A 1 98 ? 11.737 1.975 -25.416 1.00 95.31 98 ALA A C 1
ATOM 731 O O . ALA A 1 98 ? 11.368 1.747 -26.565 1.00 95.31 98 ALA A O 1
ATOM 732 N N . ASP A 1 99 ? 11.555 3.162 -24.820 1.00 95.25 99 ASP A N 1
ATOM 733 C CA . ASP A 1 99 ? 10.859 4.322 -25.410 1.00 95.25 99 ASP A CA 1
ATOM 734 C C . ASP A 1 99 ? 9.373 4.054 -25.771 1.00 95.25 99 ASP A C 1
ATOM 736 O O . ASP A 1 99 ? 8.711 4.836 -26.453 1.00 95.25 99 ASP A O 1
ATOM 740 N N . ASP A 1 100 ? 8.795 2.955 -25.261 1.00 95.50 100 ASP A N 1
ATOM 741 C CA . ASP A 1 100 ? 7.387 2.568 -25.438 1.00 95.50 100 ASP A CA 1
ATOM 742 C C . ASP A 1 100 ? 6.493 3.256 -24.392 1.00 95.50 100 ASP A C 1
ATOM 744 O O . ASP A 1 100 ? 5.933 2.639 -23.475 1.00 95.50 100 ASP A O 1
ATOM 748 N N . HIS A 1 101 ? 6.349 4.576 -24.520 1.00 93.69 101 HIS A N 1
ATOM 749 C CA . HIS A 1 101 ? 5.495 5.367 -23.630 1.00 93.69 101 HIS A CA 1
ATOM 750 C C . HIS A 1 101 ? 4.017 4.959 -23.705 1.00 93.69 101 HIS A C 1
ATOM 752 O O . HIS A 1 101 ? 3.328 4.926 -22.681 1.00 93.69 101 HIS A O 1
ATOM 758 N N . ALA A 1 102 ? 3.525 4.617 -24.899 1.00 95.44 102 ALA A N 1
ATOM 759 C CA . ALA A 1 102 ? 2.137 4.206 -25.098 1.00 95.44 102 ALA A CA 1
ATOM 760 C C . ALA A 1 102 ? 1.832 2.899 -24.353 1.00 95.44 102 ALA A C 1
ATOM 762 O O . ALA A 1 102 ? 0.820 2.795 -23.653 1.00 95.44 102 ALA A O 1
ATOM 763 N N . GLY A 1 103 ? 2.733 1.920 -24.435 1.00 93.62 103 GLY A N 1
ATOM 764 C CA . GLY A 1 103 ? 2.613 0.675 -23.697 1.00 93.62 103 GLY A CA 1
ATOM 765 C C . GLY A 1 103 ? 2.755 0.848 -22.187 1.00 93.62 103 GLY A C 1
ATOM 766 O O . GLY A 1 103 ? 2.045 0.174 -21.440 1.00 93.62 103 GLY A O 1
ATOM 767 N N . ALA A 1 104 ? 3.619 1.754 -21.718 1.00 93.75 104 ALA A N 1
ATOM 768 C CA . ALA A 1 104 ? 3.728 2.072 -20.292 1.00 93.75 104 ALA A CA 1
ATOM 769 C C . ALA A 1 104 ? 2.414 2.659 -19.739 1.00 93.75 104 ALA A C 1
ATOM 771 O O . ALA A 1 104 ? 1.927 2.220 -18.695 1.00 93.75 104 ALA A O 1
ATOM 772 N N . MET A 1 105 ? 1.783 3.579 -20.477 1.00 94.88 105 MET A N 1
ATOM 773 C CA . MET A 1 105 ? 0.468 4.133 -20.126 1.00 94.88 105 MET A CA 1
ATOM 774 C C . MET A 1 105 ? -0.643 3.078 -20.159 1.00 94.88 105 MET A C 1
ATOM 776 O O . MET A 1 105 ? -1.518 3.072 -19.292 1.00 94.88 105 MET A O 1
ATOM 780 N N . ALA A 1 106 ? -0.604 2.156 -21.123 1.00 95.44 106 ALA A N 1
ATOM 781 C CA . ALA A 1 106 ? -1.555 1.049 -21.187 1.00 95.44 106 ALA A CA 1
ATOM 782 C C . ALA A 1 106 ? -1.415 0.096 -19.985 1.00 95.44 106 ALA A C 1
ATOM 784 O O . ALA A 1 106 ? -2.425 -0.308 -19.405 1.00 95.44 106 ALA A O 1
ATOM 785 N N . ALA A 1 107 ? -0.181 -0.224 -19.577 1.00 93.06 107 ALA A N 1
ATOM 786 C CA . ALA A 1 107 ? 0.088 -1.031 -18.387 1.00 93.06 107 ALA A CA 1
ATOM 787 C C . ALA A 1 107 ? -0.437 -0.345 -17.114 1.00 93.06 107 ALA A C 1
ATOM 789 O O . ALA A 1 107 ? -1.125 -0.976 -16.310 1.00 93.06 107 ALA A O 1
ATOM 790 N N . GLN A 1 108 ? -0.210 0.965 -16.975 1.00 94.50 108 GLN A N 1
ATOM 791 C CA . GLN A 1 108 ? -0.736 1.750 -15.858 1.00 94.50 108 GLN A CA 1
ATOM 792 C C . GLN A 1 108 ? -2.271 1.777 -15.828 1.00 94.50 108 GLN A C 1
ATOM 794 O O . GLN A 1 108 ? -2.864 1.578 -14.768 1.00 94.50 108 GLN A O 1
ATOM 799 N N . ARG A 1 109 ? -2.931 1.979 -16.977 1.00 95.31 109 ARG A N 1
ATOM 800 C CA . ARG A 1 109 ? -4.400 1.915 -17.075 1.00 95.31 109 ARG A CA 1
ATOM 801 C C . ARG A 1 109 ? -4.932 0.561 -16.630 1.00 95.31 109 ARG A C 1
ATOM 803 O O . ARG A 1 109 ? -5.836 0.506 -15.809 1.00 95.31 109 ARG A O 1
ATOM 810 N N . ARG A 1 110 ? -4.323 -0.524 -17.105 1.00 93.88 110 ARG A N 1
ATOM 811 C CA . ARG A 1 110 ? -4.720 -1.880 -16.720 1.00 93.88 110 ARG A CA 1
ATOM 812 C C . ARG A 1 110 ? -4.542 -2.126 -15.219 1.00 93.88 110 ARG A C 1
ATOM 814 O O . ARG A 1 110 ? -5.403 -2.742 -14.600 1.00 93.88 110 ARG A O 1
ATOM 821 N N . ALA A 1 111 ? -3.458 -1.634 -14.625 1.00 93.50 111 ALA A N 1
ATOM 822 C CA . ALA A 1 111 ? -3.254 -1.711 -13.181 1.00 93.50 111 ALA A CA 1
ATOM 823 C C . ALA A 1 111 ? -4.314 -0.927 -12.395 1.00 93.50 111 ALA A C 1
ATOM 825 O O . ALA A 1 111 ? -4.806 -1.415 -11.376 1.00 93.50 111 ALA A O 1
ATOM 826 N N . PHE A 1 112 ? -4.697 0.256 -12.878 1.00 93.75 112 PHE A N 1
ATOM 827 C CA . PHE A 1 112 ? -5.792 1.030 -12.302 1.00 93.75 112 PHE A CA 1
ATOM 828 C C . PHE A 1 112 ? -7.125 0.275 -12.398 1.00 93.75 112 PHE A C 1
ATOM 830 O O . PHE A 1 112 ? -7.809 0.128 -11.387 1.00 93.75 112 PHE A O 1
ATOM 837 N N . ASP A 1 113 ? -7.446 -0.281 -13.569 1.00 94.50 113 ASP A N 1
ATOM 838 C CA . ASP A 1 113 ? -8.668 -1.060 -13.787 1.00 94.50 113 ASP A CA 1
ATOM 839 C C . ASP A 1 113 ? -8.731 -2.277 -12.853 1.00 94.50 113 ASP A C 1
ATOM 841 O O . ASP A 1 113 ? -9.758 -2.514 -12.219 1.00 94.50 113 ASP A O 1
ATOM 845 N N . PHE A 1 114 ? -7.626 -3.017 -12.696 1.00 93.00 114 PHE A N 1
ATOM 846 C CA . PHE A 1 114 ? -7.560 -4.133 -11.749 1.00 93.00 114 PHE A CA 1
ATOM 847 C C . PHE A 1 114 ? -7.693 -3.679 -10.299 1.00 93.00 114 PHE A C 1
ATOM 849 O O . PHE A 1 114 ? -8.410 -4.311 -9.527 1.00 93.00 114 PHE A O 1
ATOM 856 N N . THR A 1 115 ? -7.044 -2.577 -9.925 1.00 93.31 115 THR A N 1
ATOM 857 C CA . THR A 1 115 ? -7.164 -2.014 -8.575 1.00 93.31 115 THR A CA 1
ATOM 858 C C . THR A 1 115 ? -8.618 -1.676 -8.269 1.00 93.31 115 THR A C 1
ATOM 860 O O . THR A 1 115 ? -9.121 -2.040 -7.206 1.00 93.31 115 THR A O 1
ATOM 863 N N . LEU A 1 116 ? -9.315 -1.038 -9.212 1.00 93.25 116 LEU A N 1
ATOM 864 C CA . LEU A 1 116 ? -10.725 -0.694 -9.072 1.00 93.25 116 LEU A CA 1
ATOM 865 C C . LEU A 1 116 ? -11.589 -1.957 -8.980 1.00 93.25 116 LEU A C 1
ATOM 867 O O . LEU A 1 116 ? -12.383 -2.094 -8.051 1.00 93.25 116 LEU A O 1
ATOM 871 N N . LEU A 1 117 ? -11.376 -2.906 -9.895 1.00 94.44 117 LEU A N 1
ATOM 872 C CA . LEU A 1 117 ? -12.099 -4.174 -9.953 1.00 94.44 117 LEU A CA 1
ATOM 873 C C . LEU A 1 117 ? -11.984 -4.961 -8.644 1.00 94.44 117 LEU A C 1
ATOM 875 O O . LEU A 1 117 ? -12.985 -5.489 -8.167 1.00 94.44 117 LEU A O 1
ATOM 879 N N . PHE A 1 118 ? -10.790 -5.015 -8.048 1.00 92.62 118 PHE A N 1
ATOM 880 C CA . PHE A 1 118 ? -10.582 -5.692 -6.770 1.00 92.62 118 PHE A CA 1
ATOM 881 C C . PHE A 1 118 ? -11.056 -4.870 -5.574 1.00 92.62 118 PHE A C 1
ATOM 883 O O . PHE A 1 118 ? -11.495 -5.464 -4.599 1.00 92.62 118 PHE A O 1
ATOM 890 N N . SER A 1 119 ? -11.033 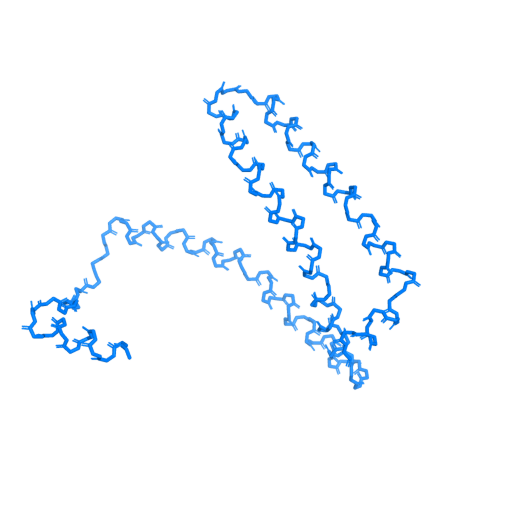-3.536 -5.628 1.00 92.19 119 SER A N 1
ATOM 891 C CA . SER A 1 119 ? -11.481 -2.692 -4.508 1.00 92.19 119 SER A CA 1
ATOM 892 C C . SER A 1 119 ? -13.003 -2.683 -4.346 1.00 92.19 119 SER A C 1
ATOM 894 O O . SER A 1 119 ? -13.499 -2.662 -3.220 1.00 92.19 119 SER A O 1
ATOM 896 N N . VAL A 1 120 ? -13.758 -2.745 -5.448 1.00 94.50 120 VAL A N 1
ATOM 897 C CA . VAL A 1 120 ? -15.234 -2.754 -5.439 1.00 94.50 120 VAL A CA 1
ATOM 898 C C . VAL A 1 120 ? -15.840 -3.823 -4.510 1.00 94.50 120 VAL A C 1
ATOM 900 O O . VAL A 1 120 ? -16.677 -3.455 -3.683 1.00 94.50 120 VAL A O 1
ATOM 903 N N . PRO A 1 121 ? -15.454 -5.114 -4.564 1.00 92.81 121 PRO A N 1
ATOM 904 C CA . PRO A 1 121 ? -16.011 -6.120 -3.661 1.00 92.81 121 PRO A CA 1
ATOM 905 C C . PRO A 1 121 ? -15.639 -5.887 -2.191 1.00 92.81 121 PRO A C 1
ATOM 907 O O . PRO A 1 121 ? -16.474 -6.152 -1.330 1.00 92.81 121 PRO A O 1
ATOM 910 N N . PHE A 1 122 ? -14.451 -5.350 -1.877 1.00 92.62 122 PHE A N 1
ATOM 911 C CA . PHE A 1 122 ? -14.104 -4.986 -0.494 1.00 92.62 122 PHE A CA 1
ATOM 912 C C . PHE A 1 122 ? -14.985 -3.854 0.025 1.00 92.62 122 PHE A C 1
ATOM 914 O O . PHE A 1 122 ? -15.503 -3.948 1.134 1.00 92.62 122 PHE A O 1
ATOM 921 N N . VAL A 1 123 ? -15.215 -2.823 -0.791 1.00 93.06 123 VAL A N 1
ATOM 922 C CA . VAL A 1 123 ? -16.133 -1.732 -0.442 1.00 93.06 123 VAL A CA 1
ATOM 923 C C . VAL A 1 123 ? -17.541 -2.279 -0.209 1.00 93.06 123 VAL A C 1
ATOM 925 O O . VAL A 1 123 ? -18.154 -1.978 0.812 1.00 93.06 123 VAL A O 1
ATOM 928 N N . ALA A 1 124 ? -18.042 -3.133 -1.105 1.00 94.44 124 ALA A N 1
ATOM 929 C CA . ALA A 1 124 ? -19.352 -3.757 -0.940 1.00 94.44 124 ALA A CA 1
ATOM 930 C C . ALA A 1 124 ? -19.431 -4.606 0.342 1.00 94.44 124 ALA A C 1
ATOM 932 O O . ALA A 1 124 ? -20.420 -4.522 1.071 1.00 94.44 124 ALA A O 1
ATOM 933 N N . ALA A 1 125 ? -18.391 -5.381 0.658 1.00 91.69 125 ALA A N 1
ATOM 934 C CA . ALA A 1 125 ? -18.325 -6.177 1.881 1.00 91.69 125 ALA A CA 1
ATOM 935 C C . ALA A 1 125 ? -18.314 -5.293 3.138 1.00 91.69 125 ALA A C 1
ATOM 937 O O . ALA A 1 125 ? -19.101 -5.515 4.054 1.00 91.69 125 ALA A O 1
ATOM 938 N N . PHE A 1 126 ? -17.490 -4.246 3.171 1.00 91.25 126 PHE A N 1
ATOM 939 C CA . PHE A 1 126 ? -17.423 -3.335 4.314 1.00 91.25 126 PHE A CA 1
ATOM 940 C C . PHE A 1 126 ? -18.712 -2.531 4.506 1.00 91.25 126 PHE A C 1
ATOM 942 O O . PHE A 1 126 ? -19.062 -2.223 5.637 1.00 91.25 126 PHE A O 1
ATOM 949 N N . LEU A 1 127 ? -19.466 -2.239 3.444 1.00 91.88 127 LEU A N 1
ATOM 950 C CA . LEU A 1 127 ? -20.761 -1.562 3.570 1.00 91.88 127 LEU A CA 1
ATOM 951 C C . LEU A 1 127 ? -21.901 -2.497 3.997 1.00 91.88 127 LEU A C 1
ATOM 953 O O . LEU A 1 127 ? -22.819 -2.058 4.683 1.00 91.88 127 LEU A O 1
ATOM 957 N N . THR A 1 128 ? -21.874 -3.766 3.582 1.00 95.12 128 THR A N 1
ATOM 958 C CA . THR A 1 128 ? -22.994 -4.702 3.810 1.00 95.12 128 THR A CA 1
ATOM 959 C C . THR A 1 128 ? -22.840 -5.544 5.071 1.00 95.12 128 THR A C 1
ATOM 961 O O . THR A 1 128 ? -23.840 -5.884 5.700 1.00 95.12 128 THR A O 1
ATOM 964 N N . VAL A 1 129 ? -21.608 -5.888 5.452 1.00 92.81 129 VAL A N 1
ATOM 965 C CA . VAL A 1 129 ? -21.311 -6.841 6.533 1.00 92.81 129 VAL A CA 1
ATOM 966 C C . VAL A 1 129 ? -20.213 -6.335 7.483 1.00 92.81 129 VAL A C 1
ATOM 968 O O . VAL A 1 129 ? -19.468 -7.130 8.049 1.00 92.81 129 VAL A O 1
ATOM 971 N N . ALA A 1 130 ? -20.127 -5.019 7.714 1.00 88.19 130 ALA A N 1
ATOM 972 C CA . ALA A 1 130 ? -19.179 -4.430 8.673 1.00 88.19 130 ALA A CA 1
ATOM 973 C C . ALA A 1 130 ? -19.276 -5.044 10.081 1.00 88.19 130 ALA A C 1
ATOM 975 O O . ALA A 1 130 ? -18.267 -5.484 10.627 1.00 88.19 130 ALA A O 1
ATOM 976 N N . ASP A 1 131 ? -20.480 -5.108 10.659 1.00 87.56 131 ASP A N 1
ATOM 977 C CA . ASP A 1 131 ? -20.696 -5.622 12.020 1.00 87.56 131 ASP A CA 1
ATOM 978 C C . ASP A 1 131 ? -20.149 -7.045 12.240 1.00 87.56 131 ASP A C 1
ATOM 980 O O . ASP A 1 131 ? -19.379 -7.249 13.184 1.00 87.56 131 ASP A O 1
ATOM 984 N N . PRO A 1 132 ? -20.501 -8.053 11.413 1.00 89.50 132 PRO A N 1
ATOM 985 C CA . PRO A 1 132 ? -19.966 -9.398 11.591 1.00 89.50 132 PRO A CA 1
ATOM 986 C C . PRO A 1 132 ? -18.460 -9.482 11.318 1.00 89.50 132 PRO A C 1
ATOM 988 O O . PRO A 1 132 ? -17.796 -10.271 11.986 1.00 89.50 132 PRO A O 1
ATOM 991 N N . ILE A 1 133 ? -17.898 -8.672 10.410 1.00 88.31 133 ILE A N 1
ATOM 992 C CA . ILE A 1 133 ? -16.440 -8.632 10.202 1.00 88.31 133 ILE A CA 1
ATOM 993 C C . ILE A 1 133 ? -15.735 -8.136 11.468 1.00 88.31 133 ILE A C 1
ATOM 995 O O . ILE A 1 133 ? -14.785 -8.768 11.930 1.00 88.31 133 ILE A O 1
ATOM 999 N N . MET A 1 134 ? -16.220 -7.040 12.054 1.00 88.69 134 MET A N 1
ATOM 1000 C CA . MET A 1 134 ? -15.617 -6.453 13.251 1.00 88.69 134 MET A CA 1
ATOM 1001 C C . MET A 1 134 ? -15.686 -7.411 14.440 1.00 88.69 134 MET A C 1
ATOM 1003 O O . MET A 1 134 ? -14.664 -7.635 15.074 1.00 88.69 134 MET A O 1
ATOM 1007 N N . ARG A 1 135 ? -16.843 -8.045 14.679 1.00 88.75 135 ARG A N 1
ATOM 1008 C CA . ARG A 1 135 ? -17.022 -9.030 15.766 1.00 88.75 135 ARG A CA 1
ATOM 1009 C C . ARG A 1 135 ? -16.216 -10.318 15.586 1.00 88.75 135 ARG A C 1
ATOM 1011 O O . ARG A 1 135 ? -15.979 -11.027 16.555 1.00 88.75 135 ARG A O 1
ATOM 1018 N N . ALA A 1 136 ? -15.888 -10.689 14.348 1.00 88.56 136 ALA A N 1
ATOM 1019 C CA . ALA A 1 136 ? -15.091 -11.883 14.076 1.00 88.56 136 ALA A CA 1
ATOM 1020 C C . ALA A 1 136 ? -13.587 -11.635 14.268 1.00 88.56 136 ALA A C 1
ATOM 1022 O O . ALA A 1 136 ? -12.845 -12.578 14.539 1.00 88.56 136 ALA A O 1
ATOM 1023 N N . MET A 1 137 ? -13.136 -10.391 14.086 1.00 84.25 137 MET A N 1
ATOM 1024 C CA . MET A 1 137 ? -11.722 -10.008 14.140 1.00 84.25 137 MET A CA 1
ATOM 1025 C C . MET A 1 137 ? -11.294 -9.423 15.491 1.00 84.25 137 MET A C 1
ATOM 1027 O O . MET A 1 137 ? -10.112 -9.526 15.826 1.00 84.25 137 MET A O 1
ATOM 1031 N N . PHE A 1 138 ? -12.221 -8.828 16.248 1.00 82.25 138 PHE A N 1
ATOM 1032 C CA . PHE A 1 138 ? -11.980 -8.143 17.522 1.00 82.25 138 PHE A CA 1
ATOM 1033 C C . PHE A 1 138 ? -13.054 -8.503 18.551 1.00 82.25 138 PHE A C 1
ATOM 1035 O O . PHE A 1 138 ? -12.678 -8.649 19.736 1.00 82.25 138 PHE A O 1
#

InterPro domains:
  IPR004268 Peptidoglycan biosynthesis protein MurJ [PF03023] (9-138)
  IPR051050 Lipid II flippase MurJ/MviN [PTHR47019] (22-138)

Secondary structure (DSSP, 8-state):
-HHHHHHHHHHTT-----------HHHHHHHHHHHHHHHHHHHHHHHHHHHHHHHHTSPTTHHHHHHHHHHHHHHHHHHHHHHHHHHHHHHHHHHHHTT-HHHHHHHHHHHHHHHHHHHHHHHHHHHHSHHHHHHHH-

Sequence (138 aa):
QFALLAGDLARHGGLPRFAPLRLDEDVRAFFRALGPATLGSMGTQVALFADTIIATFLPAGALSALYYADRLNQLPIGVIGIAIGTVLLPEMSRRLTADDHAGAMAAQRRAFDFTLLFSVPFVAAFLTVADPIMRAMF

pLDDT: mean 85.8, std 8.54, range [59.44, 95.56]

Organism: NCBI:txid2024555

Foldseek 3Di:
DVVVVQVVCVVVVNPPDPDPDDCPPVVVVVVVVVVVVVVVVVVVVVVVVVLVVVVVVDDPCSSVVVVLVVVLVVVLCVVLVCVLCVPLVVQLVVCVVVVNPVVNVVSVVVSVVVSCVSVVVVVVCCVPPVPVVSVVVD